Protein AF-A0A935VJK2-F1 (afdb_monomer)

Radius of gyration: 20.65 Å; Cα contacts (8 Å, |Δi|>4): 131; chains: 1; bounding box: 45×18×56 Å

Foldseek 3Di:
DWDWDDDPFWIWIDDPFKIFIDGCVVVVLVVLLVVLVVLLVQQVVLVVVCVVPVDVVSNVVSVVSNVVSVVVNVVSVPDDDDRMDTPQQFPDWDDDPPDDIDTDGDD

Sequence (107 aa):
MIQTFKFNKAEISFENDKIIISDDAKQQLRRTQFTSAIWVFYGTLSILRYMNTGDQFLLWSGLIIGLGHLVIFIMILFRSTQNEIPINEIKSIKVKKGSIIQVSTYD

Mean predicted aligned error: 10.25 Å

Secondary structure (DSSP, 8-state):
--EEEEETTEEEEEETTEEEEEESHHHHHHHHHHHHHHHHHHHHHHHHHHHHH--HHHHHHHHHHHHHHHHHHHHHHT-----EEEGGGEEEEEEETTTEEEEEEP-

pLDDT: mean 79.62, std 14.91, range [41.66, 96.75]

Nearest PDB structures (foldseek):
  3k6c-assembly1_J  TM=5.898E-01  e=2.201E+00  Nitrosomonas europaea
  7o0x-assembly1_C2  TM=6.278E-01  e=3.975E+00  Gemmatimonas phototrophica
  7o40-assembly1_F  TM=6.074E-01  e=6.296E+00  Synechocystis sp. PCC 6803 substr. Kazusa
  8qhv-assembly1_0  TM=5.860E-01  e=6.723E+00  Synechocystis sp. PCC 6803

Structure (mmCIF, N/CA/C/O backbone):
data_AF-A0A935VJK2-F1
#
_entry.id   AF-A0A935VJK2-F1
#
loop_
_atom_site.group_PDB
_atom_site.id
_atom_site.type_symbol
_atom_site.label_atom_id
_atom_site.label_alt_id
_atom_site.label_comp_id
_atom_site.label_asym_id
_atom_site.label_entity_id
_atom_site.label_seq_id
_atom_site.pdbx_PDB_ins_code
_atom_site.Cartn_x
_atom_site.Cartn_y
_atom_site.Cartn_z
_atom_site.occupancy
_atom_site.B_iso_or_equiv
_atom_site.auth_seq_id
_atom_site.auth_comp_id
_atom_site.auth_asym_id
_atom_site.auth_atom_id
_atom_site.pdbx_PDB_model_num
ATOM 1 N N . MET A 1 1 ? -22.461 5.378 32.269 1.00 57.47 1 MET A N 1
ATOM 2 C CA . MET A 1 1 ? -21.190 5.316 33.028 1.00 57.47 1 MET A CA 1
ATOM 3 C C . MET A 1 1 ? -20.094 5.013 32.021 1.00 57.47 1 MET A C 1
ATOM 5 O O . MET A 1 1 ? -20.279 4.078 31.260 1.00 57.47 1 MET A O 1
ATOM 9 N N . ILE A 1 2 ? -19.015 5.798 31.973 1.00 69.56 2 ILE A N 1
ATOM 10 C CA . ILE A 1 2 ? -17.932 5.595 30.996 1.00 69.56 2 ILE A CA 1
ATOM 11 C C . ILE A 1 2 ? -16.953 4.564 31.564 1.00 69.56 2 ILE A C 1
ATOM 13 O O . ILE A 1 2 ? -16.420 4.774 32.653 1.00 69.56 2 ILE A O 1
ATOM 17 N N . GLN A 1 3 ? -16.737 3.451 30.859 1.00 71.75 3 GLN A N 1
ATOM 18 C CA . GLN A 1 3 ? -15.679 2.490 31.191 1.00 71.75 3 GLN A CA 1
ATOM 19 C C . GLN A 1 3 ? -14.611 2.513 30.104 1.00 71.75 3 GLN A C 1
ATOM 21 O O . GLN A 1 3 ? -14.919 2.342 28.927 1.00 71.75 3 GLN A O 1
ATOM 26 N N . THR A 1 4 ? -13.356 2.699 30.500 1.00 72.06 4 THR A N 1
ATOM 27 C CA . THR A 1 4 ? -12.236 2.831 29.566 1.00 72.06 4 THR A CA 1
ATOM 28 C C . THR A 1 4 ? -11.201 1.744 29.820 1.00 72.06 4 THR A C 1
ATOM 30 O O . THR A 1 4 ? -10.732 1.571 30.945 1.00 72.06 4 THR A O 1
ATOM 33 N N . PHE A 1 5 ? -10.811 1.033 28.763 1.00 73.81 5 PHE A N 1
ATOM 34 C CA . PHE A 1 5 ? -9.770 0.011 28.789 1.00 73.81 5 PHE A CA 1
ATOM 35 C C . PHE A 1 5 ? -8.612 0.437 27.891 1.00 73.81 5 PHE A C 1
ATOM 37 O O . PHE A 1 5 ? -8.761 0.546 26.673 1.00 73.81 5 PHE A O 1
ATOM 44 N N . LYS A 1 6 ? -7.442 0.657 28.496 1.00 68.06 6 LYS A N 1
ATOM 45 C CA . LYS A 1 6 ? -6.216 1.018 27.778 1.00 68.06 6 LYS A CA 1
ATOM 46 C C . LYS A 1 6 ? -5.368 -0.215 27.497 1.00 68.06 6 LYS A C 1
ATOM 48 O O . LYS A 1 6 ? -5.001 -0.955 28.409 1.00 68.06 6 LYS A O 1
ATOM 53 N N . PHE A 1 7 ? -5.014 -0.398 26.234 1.00 72.38 7 PHE A N 1
ATOM 54 C CA . PHE A 1 7 ? -4.031 -1.363 25.757 1.00 72.38 7 PHE A CA 1
ATOM 55 C C . PHE A 1 7 ? -2.845 -0.607 25.141 1.00 72.38 7 PHE A C 1
ATOM 57 O O . PHE A 1 7 ? -2.979 0.541 24.731 1.00 72.38 7 PHE A O 1
ATOM 64 N N . ASN A 1 8 ? -1.683 -1.257 25.011 1.00 64.69 8 ASN A N 1
ATOM 65 C CA . ASN A 1 8 ? -0.448 -0.627 24.503 1.00 64.69 8 ASN A CA 1
ATOM 66 C C . ASN A 1 8 ? -0.579 0.089 23.140 1.00 64.69 8 ASN A C 1
ATOM 68 O O . ASN A 1 8 ? 0.268 0.914 22.821 1.00 64.69 8 ASN A O 1
ATOM 72 N N . LYS A 1 9 ? -1.571 -0.265 22.309 1.00 65.31 9 LYS A N 1
ATOM 73 C CA . LYS A 1 9 ? -1.770 0.287 20.953 1.00 65.31 9 LYS A CA 1
ATOM 74 C C . LYS A 1 9 ? -3.226 0.653 20.630 1.00 65.31 9 LYS A C 1
ATOM 76 O O . LYS A 1 9 ? -3.532 0.932 19.475 1.00 65.31 9 LYS A O 1
ATOM 81 N N . ALA A 1 10 ? -4.125 0.564 21.608 1.00 66.50 10 ALA A N 1
ATOM 82 C CA . ALA A 1 10 ? -5.551 0.803 21.405 1.00 66.50 10 ALA A CA 1
ATOM 83 C C . ALA A 1 10 ? -6.232 1.175 22.725 1.00 66.50 10 ALA A C 1
ATOM 85 O O . ALA A 1 10 ? -5.901 0.626 23.777 1.00 66.50 10 ALA A O 1
ATOM 86 N N . GLU A 1 11 ? -7.212 2.062 22.664 1.00 75.50 11 GLU A N 1
ATOM 87 C CA . GLU A 1 11 ? -8.069 2.445 23.780 1.00 75.50 11 GLU A CA 1
ATOM 88 C C . GLU A 1 11 ? -9.522 2.151 23.410 1.00 75.50 11 GLU A C 1
ATOM 90 O O . GLU A 1 11 ? -9.977 2.509 22.324 1.00 75.50 11 GLU A O 1
ATOM 95 N N . ILE A 1 12 ? -10.236 1.455 24.295 1.00 74.81 12 ILE A N 1
ATOM 96 C CA . ILE A 1 12 ? -11.670 1.205 24.144 1.00 74.81 12 ILE A CA 1
ATOM 97 C C . ILE A 1 12 ? -12.398 2.019 25.200 1.00 74.81 12 ILE A C 1
ATOM 99 O O . ILE A 1 12 ? -12.157 1.817 26.392 1.00 74.81 12 ILE A O 1
ATOM 103 N N . SER A 1 13 ? -13.315 2.875 24.769 1.00 76.88 13 SER A N 1
ATOM 104 C CA . SER A 1 13 ? -14.230 3.589 25.654 1.00 76.88 13 SER A CA 1
ATOM 105 C C . SER A 1 13 ? -15.649 3.101 25.404 1.00 76.88 13 SER A C 1
ATOM 107 O O . SER A 1 13 ? -16.169 3.193 24.294 1.00 76.88 13 SER A O 1
ATOM 109 N N . PHE A 1 14 ? -16.263 2.555 26.448 1.00 76.31 14 PHE A N 1
ATOM 110 C CA . PHE A 1 14 ? -17.675 2.209 26.477 1.00 76.31 14 PHE A CA 1
ATOM 111 C C . PHE A 1 14 ? -18.449 3.443 26.937 1.00 76.31 14 PHE A C 1
ATOM 113 O O . PHE A 1 14 ? -18.406 3.806 28.116 1.00 76.31 14 PHE A O 1
ATOM 120 N N . GLU A 1 15 ? -19.121 4.102 25.999 1.00 78.00 15 GLU A N 1
ATOM 121 C CA . GLU A 1 15 ? -20.112 5.139 26.276 1.00 78.00 15 GLU A CA 1
ATOM 122 C C . GLU A 1 15 ? -21.514 4.522 26.266 1.00 78.00 15 GLU A C 1
ATO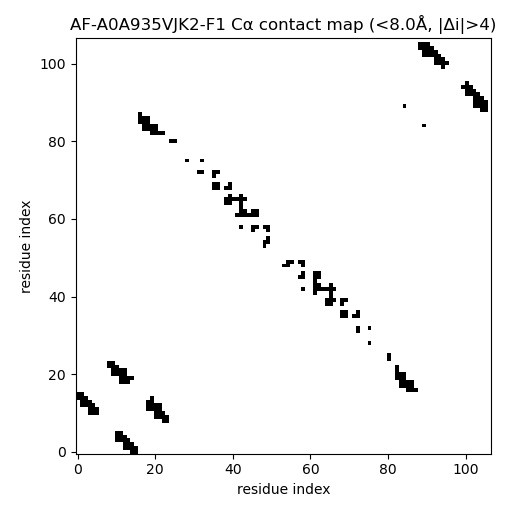M 124 O O . GLU A 1 15 ? -21.706 3.420 25.757 1.00 78.00 15 GLU A O 1
ATOM 129 N N . ASN A 1 16 ? -22.493 5.219 26.852 1.00 71.81 16 ASN A N 1
ATOM 130 C CA . ASN A 1 16 ? -23.827 4.668 27.132 1.00 71.81 16 ASN A CA 1
ATOM 131 C C . ASN A 1 16 ? -24.476 3.960 25.923 1.00 71.81 16 ASN A C 1
ATOM 133 O O . ASN A 1 16 ? -25.105 2.927 26.124 1.00 71.81 16 ASN A O 1
ATOM 137 N N . ASP A 1 17 ? -24.256 4.461 24.702 1.00 76.75 17 ASP A N 1
ATOM 138 C CA . ASP A 1 17 ? -24.901 3.945 23.485 1.00 76.75 17 ASP A CA 1
ATOM 139 C C . ASP A 1 17 ? -23.911 3.423 22.423 1.00 76.75 17 ASP A C 1
ATOM 141 O O . ASP A 1 17 ? -24.319 2.902 21.382 1.00 76.75 17 ASP A O 1
ATOM 145 N N . LYS A 1 18 ? -22.596 3.540 22.656 1.00 75.81 18 LYS A N 1
ATOM 146 C CA . LYS A 1 18 ? -21.576 3.205 21.651 1.00 75.81 18 LYS A CA 1
ATOM 147 C C . LYS A 1 18 ? -20.254 2.748 22.246 1.00 75.81 18 LYS A C 1
ATOM 149 O O . LYS A 1 18 ? -19.842 3.180 23.321 1.00 75.81 18 LYS A O 1
ATOM 154 N N . ILE A 1 19 ? -19.551 1.914 21.488 1.00 75.44 19 ILE A N 1
ATOM 155 C CA . ILE A 1 19 ? -18.157 1.570 21.746 1.00 75.44 19 ILE A CA 1
ATOM 156 C C . ILE A 1 19 ? -17.278 2.400 20.822 1.00 75.44 19 ILE A C 1
ATOM 158 O O . ILE A 1 19 ? -17.378 2.305 19.597 1.00 75.44 19 ILE A O 1
ATOM 162 N N . ILE A 1 20 ? -16.393 3.190 21.421 1.00 73.94 20 ILE A N 1
ATOM 163 C CA . ILE A 1 20 ? -15.353 3.928 20.713 1.00 73.94 20 ILE A CA 1
ATOM 164 C C . ILE A 1 20 ? -14.079 3.096 20.781 1.00 73.94 20 ILE A C 1
ATOM 166 O O . ILE A 1 20 ? -13.540 2.854 21.863 1.00 73.94 20 ILE A O 1
ATOM 170 N N . ILE A 1 21 ? -13.595 2.668 19.618 1.00 75.81 21 ILE A N 1
ATOM 171 C CA . ILE A 1 21 ? -12.298 2.015 19.463 1.00 75.81 21 ILE A CA 1
ATOM 172 C C . ILE A 1 21 ? -11.342 3.068 18.908 1.00 75.81 21 ILE A C 1
ATOM 174 O O . ILE A 1 21 ? -11.398 3.440 17.735 1.00 75.81 21 ILE A O 1
ATOM 178 N N . SER A 1 22 ? -10.471 3.575 19.774 1.00 71.88 22 SER A N 1
ATOM 179 C CA . SER A 1 22 ? -9.397 4.486 19.403 1.00 71.88 22 SER A CA 1
ATOM 180 C C . SER A 1 22 ? -8.123 3.677 19.190 1.00 71.88 22 SER A C 1
ATOM 182 O O . SER A 1 22 ? -7.420 3.336 20.141 1.00 71.88 22 SER A O 1
ATOM 184 N N . ASP A 1 23 ? -7.835 3.346 17.935 1.00 74.75 23 ASP A N 1
ATOM 185 C CA . ASP A 1 23 ? -6.591 2.708 17.521 1.00 74.75 23 ASP A CA 1
ATOM 186 C C . ASP A 1 23 ? -5.841 3.551 16.477 1.00 74.75 23 ASP A C 1
ATOM 188 O O . ASP A 1 23 ? -6.368 4.488 15.869 1.00 74.75 23 ASP A O 1
ATOM 192 N N . ASP A 1 24 ? -4.581 3.192 16.242 1.00 76.50 24 ASP A N 1
ATOM 193 C CA . ASP A 1 24 ? -3.781 3.793 15.176 1.00 76.50 24 ASP A CA 1
ATOM 194 C C . ASP A 1 24 ? -4.047 3.149 13.801 1.00 76.50 24 ASP A C 1
ATOM 196 O O . ASP A 1 24 ? -3.334 3.453 12.839 1.00 76.50 24 ASP A O 1
ATOM 200 N N . ALA A 1 25 ? -5.040 2.257 13.653 1.00 77.12 25 ALA A N 1
ATOM 201 C CA . ALA A 1 25 ? -5.219 1.479 12.427 1.00 77.12 25 ALA A CA 1
ATOM 202 C C . ALA A 1 25 ? -5.525 2.378 11.230 1.00 77.12 25 ALA A C 1
ATOM 204 O O . ALA A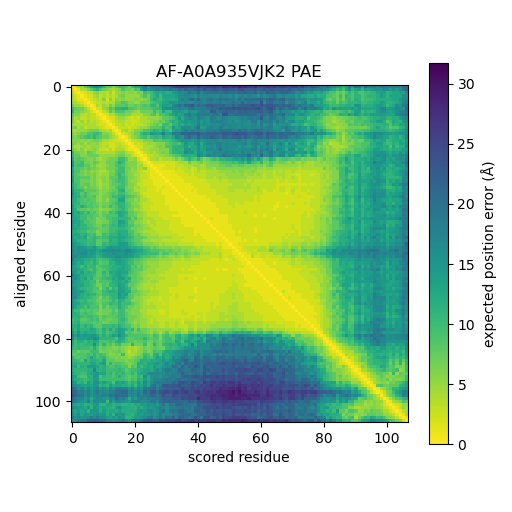 1 25 ? -4.972 2.155 10.155 1.00 77.12 25 ALA A O 1
ATOM 205 N N . LYS A 1 26 ? -6.298 3.458 11.411 1.00 78.75 26 LYS A N 1
ATOM 206 C CA . LYS A 1 26 ? -6.496 4.479 10.365 1.00 78.75 26 LYS A CA 1
ATOM 207 C C . LYS A 1 26 ? -5.196 5.168 9.957 1.00 78.75 26 LYS A C 1
ATOM 209 O O . LYS A 1 26 ? -4.975 5.422 8.774 1.00 78.75 26 LYS A O 1
ATOM 214 N N . GLN A 1 27 ? -4.327 5.498 10.914 1.00 82.12 27 GLN A N 1
ATOM 215 C CA . GLN A 1 27 ? -3.056 6.153 10.604 1.00 82.12 27 GLN A CA 1
ATOM 216 C C . GLN A 1 27 ? -2.095 5.190 9.895 1.00 82.12 27 GLN A C 1
ATOM 218 O O . GLN A 1 27 ? -1.439 5.587 8.933 1.00 82.12 27 GLN A O 1
ATOM 223 N N . GLN A 1 28 ? -2.053 3.927 10.322 1.00 85.06 28 GLN A N 1
ATOM 224 C CA . GLN A 1 28 ? -1.293 2.869 9.658 1.00 85.06 28 GLN A CA 1
ATOM 225 C C . GLN A 1 28 ? -1.801 2.633 8.234 1.00 85.06 28 GLN A C 1
ATOM 227 O O . GLN A 1 28 ? -0.994 2.624 7.310 1.00 85.06 28 GLN A O 1
ATOM 232 N N . LEU A 1 29 ? -3.123 2.552 8.040 1.00 86.38 29 LEU A N 1
ATOM 233 C CA . LEU A 1 29 ? -3.754 2.421 6.726 1.00 86.38 29 LEU A CA 1
ATOM 234 C C . LEU A 1 29 ? -3.299 3.543 5.784 1.00 86.38 29 LEU A C 1
ATOM 236 O O . LEU A 1 29 ? -2.798 3.268 4.697 1.00 86.38 29 LEU A O 1
ATOM 240 N N . ARG A 1 30 ? -3.383 4.804 6.237 1.00 86.88 30 ARG A N 1
ATOM 241 C CA . ARG A 1 30 ? -2.937 5.973 5.461 1.00 86.88 30 ARG A CA 1
ATOM 242 C C . ARG A 1 30 ? -1.445 5.929 5.138 1.00 86.88 30 ARG A C 1
ATOM 244 O O . ARG A 1 30 ? -1.059 6.229 4.012 1.00 86.88 30 ARG A O 1
ATOM 251 N N . ARG A 1 31 ? -0.596 5.546 6.102 1.00 89.81 31 ARG A N 1
ATOM 252 C CA . ARG A 1 31 ? 0.852 5.405 5.872 1.00 89.81 31 ARG A CA 1
ATOM 253 C C . ARG A 1 31 ? 1.136 4.348 4.811 1.00 89.81 31 ARG A C 1
ATOM 255 O O . ARG A 1 31 ? 1.900 4.622 3.895 1.00 89.81 31 ARG A O 1
ATOM 262 N N . THR A 1 32 ? 0.502 3.179 4.898 1.00 90.31 32 THR A N 1
ATOM 263 C CA . THR A 1 32 ? 0.70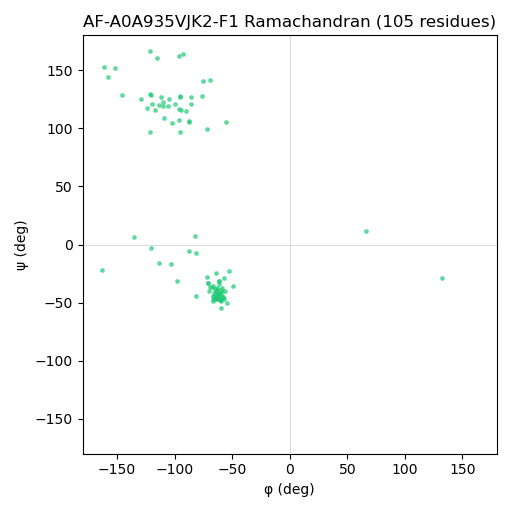6 2.097 3.927 1.00 90.31 32 THR A CA 1
ATOM 264 C C . THR A 1 32 ? 0.162 2.449 2.542 1.00 90.31 32 THR A C 1
ATOM 266 O O . THR A 1 32 ? 0.794 2.103 1.545 1.00 90.31 32 THR A O 1
ATOM 269 N N . GLN A 1 33 ? -0.962 3.169 2.451 1.00 90.44 33 GLN A N 1
ATOM 270 C CA . GLN A 1 33 ? -1.463 3.705 1.178 1.00 90.44 33 GLN A CA 1
ATOM 271 C C . GLN A 1 33 ? -0.446 4.652 0.544 1.00 90.44 33 GLN A C 1
ATOM 273 O O . GLN A 1 33 ? -0.106 4.494 -0.626 1.00 90.44 33 GLN A O 1
ATOM 278 N N . PHE A 1 34 ? 0.075 5.601 1.324 1.00 93.62 34 PHE A N 1
ATOM 279 C CA . PHE A 1 34 ? 1.030 6.590 0.838 1.00 93.62 34 PHE A CA 1
ATOM 280 C C . PHE A 1 34 ? 2.344 5.951 0.376 1.00 93.62 34 PHE A C 1
ATOM 282 O O . PHE A 1 34 ? 2.814 6.229 -0.725 1.00 93.62 34 PHE A O 1
ATOM 289 N N . THR A 1 35 ? 2.920 5.048 1.175 1.00 94.31 35 THR A N 1
ATOM 290 C CA . THR A 1 35 ? 4.154 4.353 0.786 1.00 94.31 35 THR A CA 1
ATOM 291 C C . THR A 1 35 ? 3.938 3.474 -0.439 1.00 94.31 35 THR A C 1
ATOM 293 O O . THR A 1 35 ? 4.776 3.469 -1.335 1.00 94.31 35 THR A O 1
ATOM 296 N N . SER A 1 36 ? 2.803 2.777 -0.530 1.00 92.75 36 SER A N 1
ATOM 297 C CA . SER A 1 36 ? 2.492 1.956 -1.704 1.00 92.75 36 SER A CA 1
ATOM 298 C C . SER A 1 36 ? 2.312 2.802 -2.962 1.00 92.75 36 SER A C 1
ATOM 300 O O . SER A 1 36 ? 2.816 2.422 -4.014 1.00 92.75 36 SER A O 1
ATOM 302 N N . ALA A 1 37 ? 1.696 3.982 -2.859 1.00 94.06 37 ALA A N 1
ATOM 303 C CA . ALA A 1 37 ? 1.594 4.915 -3.978 1.00 94.06 37 ALA A CA 1
ATOM 304 C C . ALA A 1 37 ? 2.976 5.369 -4.485 1.00 94.06 37 ALA A C 1
ATOM 306 O O . ALA A 1 37 ? 3.202 5.396 -5.694 1.00 94.06 37 ALA A O 1
ATOM 307 N N . ILE A 1 38 ? 3.924 5.653 -3.581 1.00 96.44 38 ILE A N 1
ATOM 308 C CA . ILE A 1 38 ? 5.310 5.994 -3.952 1.00 96.44 38 ILE A CA 1
ATOM 309 C C . ILE A 1 38 ? 5.966 4.851 -4.735 1.00 96.44 38 ILE A C 1
ATOM 311 O O . ILE A 1 38 ? 6.610 5.091 -5.755 1.00 96.44 38 ILE A O 1
ATOM 315 N N . TRP A 1 39 ? 5.78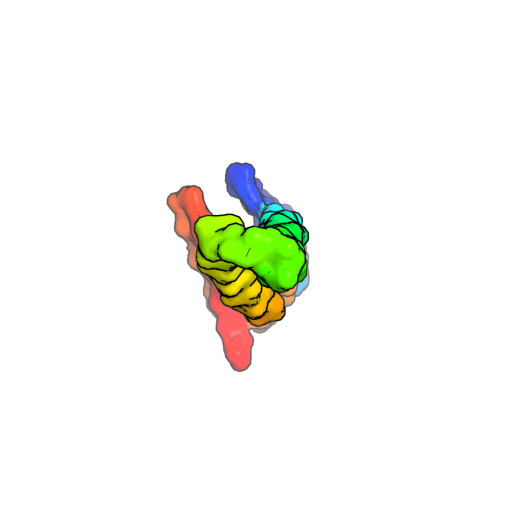8 3.607 -4.295 1.00 96.75 39 TRP A N 1
ATOM 316 C CA . TRP A 1 39 ? 6.376 2.450 -4.971 1.00 96.75 39 TRP A CA 1
ATOM 317 C C . TRP A 1 39 ? 5.751 2.162 -6.338 1.00 96.75 39 TRP A C 1
ATOM 319 O O . TRP A 1 39 ? 6.470 1.828 -7.278 1.00 96.75 39 TRP A O 1
ATOM 329 N N . VAL A 1 40 ? 4.440 2.354 -6.488 1.00 95.62 40 VAL A N 1
ATOM 330 C CA . VAL A 1 40 ? 3.768 2.285 -7.797 1.00 95.62 40 VAL A CA 1
ATOM 331 C C . VAL A 1 40 ? 4.301 3.372 -8.735 1.00 95.62 40 VAL A C 1
ATOM 333 O O . VAL A 1 40 ? 4.582 3.109 -9.908 1.00 95.62 40 VAL A O 1
ATOM 336 N N . PHE A 1 41 ? 4.508 4.585 -8.218 1.00 96.62 41 PHE A N 1
ATOM 337 C CA . PHE A 1 41 ? 5.105 5.674 -8.985 1.00 96.62 41 PHE A CA 1
ATOM 338 C C . PHE A 1 41 ? 6.546 5.355 -9.407 1.00 96.62 41 PHE A C 1
ATOM 340 O O . PHE A 1 41 ? 6.896 5.535 -10.572 1.00 96.62 41 PHE A O 1
ATOM 347 N N . TYR A 1 42 ? 7.359 4.792 -8.508 1.00 95.62 42 TYR A N 1
ATOM 348 C CA . TYR A 1 42 ? 8.699 4.299 -8.834 1.00 95.62 42 TYR A CA 1
ATOM 349 C C . TYR A 1 42 ? 8.674 3.237 -9.944 1.00 95.62 42 TYR A C 1
ATOM 351 O O . TYR A 1 42 ? 9.437 3.339 -10.906 1.00 95.62 42 TYR A O 1
ATOM 359 N N . GLY A 1 43 ? 7.761 2.263 -9.867 1.00 95.75 43 GLY A N 1
ATOM 360 C CA . GLY A 1 43 ? 7.574 1.272 -10.928 1.00 95.75 43 GLY A CA 1
ATOM 361 C C . GLY A 1 43 ? 7.227 1.921 -12.271 1.00 95.75 43 GLY A C 1
ATOM 362 O O . GLY A 1 43 ? 7.809 1.577 -13.296 1.00 95.75 43 GLY A O 1
ATOM 363 N N . THR A 1 44 ? 6.376 2.947 -12.268 1.00 95.44 44 THR A N 1
ATOM 364 C CA . THR A 1 44 ? 6.039 3.718 -13.478 1.00 95.44 44 THR A CA 1
ATOM 365 C C . THR A 1 44 ? 7.261 4.445 -14.051 1.00 95.44 44 THR A C 1
ATOM 367 O O . THR A 1 44 ? 7.533 4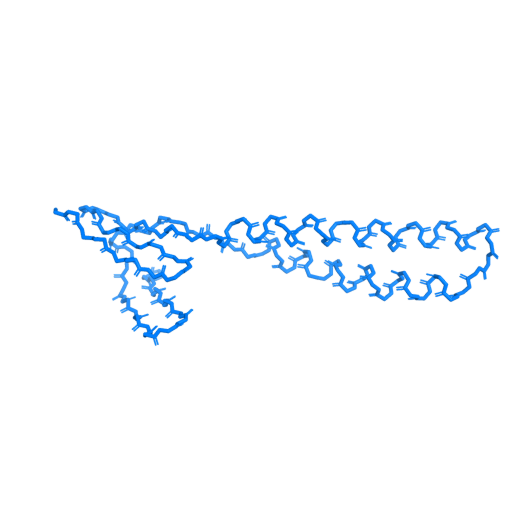.358 -15.249 1.00 95.44 44 THR A O 1
ATOM 370 N N . LEU A 1 45 ? 8.052 5.111 -13.202 1.00 96.06 45 LEU A N 1
ATOM 371 C CA . LEU A 1 45 ? 9.295 5.770 -13.615 1.00 96.06 45 LEU A CA 1
ATOM 372 C C . LEU A 1 45 ? 10.319 4.781 -14.185 1.00 96.06 45 LEU A C 1
ATOM 374 O O . LEU A 1 45 ? 11.049 5.132 -15.110 1.00 96.06 45 LEU A O 1
ATOM 378 N N . SER A 1 46 ? 10.369 3.552 -13.666 1.00 95.56 46 SER A N 1
ATOM 379 C CA . SER A 1 46 ? 11.273 2.519 -14.180 1.00 95.56 46 SER A CA 1
ATOM 380 C C . SER A 1 46 ? 10.958 2.142 -15.633 1.00 95.56 46 SER A C 1
ATOM 382 O O . SER A 1 46 ? 11.877 2.015 -16.441 1.00 95.56 46 SER A O 1
ATOM 384 N N . ILE A 1 47 ? 9.670 2.079 -15.995 1.00 95.12 47 ILE A N 1
ATOM 385 C CA . ILE A 1 47 ? 9.211 1.821 -17.368 1.00 95.12 47 ILE A CA 1
ATOM 386 C C . ILE A 1 47 ? 9.598 2.991 -18.276 1.00 95.12 47 ILE A C 1
ATOM 388 O O . ILE A 1 47 ? 10.201 2.785 -19.328 1.00 95.12 47 ILE A O 1
ATOM 392 N N . LEU A 1 48 ? 9.312 4.225 -17.847 1.00 95.81 48 LEU A N 1
ATOM 393 C CA . LEU A 1 48 ? 9.657 5.428 -18.613 1.00 95.81 48 LEU A CA 1
ATOM 394 C C . LEU A 1 48 ? 11.166 5.546 -18.844 1.00 95.81 48 LEU A C 1
ATOM 396 O O . LEU A 1 48 ? 11.611 5.927 -19.924 1.00 95.81 48 LEU A O 1
ATOM 400 N N . ARG A 1 49 ? 11.972 5.197 -17.839 1.00 95.06 49 ARG A N 1
ATOM 401 C CA . ARG A 1 49 ? 13.428 5.181 -17.969 1.00 95.06 49 ARG A CA 1
ATOM 402 C C . ARG A 1 49 ? 13.890 4.098 -18.937 1.00 95.06 49 ARG A C 1
ATOM 404 O O . ARG A 1 49 ? 14.731 4.390 -19.782 1.00 95.06 49 ARG A O 1
ATOM 411 N N . TYR A 1 50 ? 13.331 2.892 -18.857 1.00 96.69 50 TYR A N 1
ATOM 412 C CA . TYR A 1 50 ? 13.659 1.802 -19.776 1.00 96.69 50 TYR A CA 1
ATOM 413 C C . TYR A 1 50 ? 13.444 2.192 -21.242 1.00 96.69 50 TYR A C 1
ATOM 415 O O . TYR A 1 50 ? 14.301 1.897 -22.070 1.00 96.69 50 TYR A O 1
ATOM 423 N N . MET A 1 51 ? 12.369 2.927 -21.549 1.00 95.38 51 MET A N 1
ATOM 424 C CA . MET A 1 51 ? 12.112 3.420 -22.909 1.00 95.38 51 MET A CA 1
ATOM 425 C C . MET A 1 51 ? 13.253 4.283 -23.468 1.00 95.38 51 MET A C 1
ATOM 427 O O . MET A 1 51 ? 13.458 4.305 -24.676 1.00 95.38 51 MET A O 1
ATOM 431 N N . ASN A 1 52 ? 14.006 4.968 -22.601 1.00 95.12 52 ASN A N 1
ATOM 432 C CA . ASN A 1 52 ? 15.111 5.841 -22.997 1.00 95.12 52 ASN A CA 1
ATOM 433 C C . ASN A 1 52 ? 16.487 5.166 -22.897 1.00 95.12 52 ASN A C 1
ATOM 435 O O . ASN A 1 52 ? 17.389 5.519 -23.651 1.00 95.12 52 ASN A O 1
ATOM 439 N N . THR A 1 53 ? 16.683 4.241 -21.951 1.00 95.12 53 THR A N 1
ATOM 440 C CA . THR A 1 53 ? 18.015 3.691 -21.634 1.00 95.12 53 THR A CA 1
ATOM 441 C C . THR A 1 53 ? 18.187 2.213 -21.972 1.00 95.12 53 THR A C 1
ATOM 443 O O . THR A 1 53 ? 19.313 1.728 -21.961 1.00 95.12 53 THR A O 1
ATOM 446 N N . GLY A 1 54 ? 17.101 1.470 -22.208 1.00 94.19 54 GLY A N 1
ATOM 447 C CA . GLY A 1 54 ? 17.133 0.015 -22.402 1.00 94.19 54 GLY A CA 1
ATOM 448 C C . GLY A 1 54 ? 17.559 -0.788 -21.163 1.00 94.19 54 GLY A C 1
ATOM 449 O O . GLY A 1 54 ? 17.825 -1.985 -21.269 1.00 94.19 54 GLY A O 1
ATOM 450 N N . ASP A 1 55 ? 17.630 -0.152 -19.988 1.00 95.00 55 ASP A N 1
ATOM 451 C CA . ASP A 1 55 ? 18.117 -0.757 -18.741 1.00 95.00 55 ASP A CA 1
ATOM 452 C C . ASP A 1 55 ? 17.107 -1.776 -18.193 1.00 95.00 55 ASP A C 1
ATOM 454 O O . ASP A 1 55 ? 16.104 -1.425 -17.566 1.00 95.00 55 ASP A O 1
ATOM 458 N N . GLN A 1 56 ? 17.372 -3.056 -18.456 1.00 95.44 56 GLN A N 1
ATOM 459 C CA . GLN A 1 56 ? 16.478 -4.144 -18.070 1.00 95.44 56 GLN A CA 1
ATOM 460 C C . GLN A 1 56 ? 16.459 -4.392 -16.560 1.00 95.44 56 GLN A C 1
ATOM 462 O O . GLN A 1 56 ? 15.421 -4.770 -16.022 1.00 95.44 56 GLN A O 1
ATOM 467 N N . PHE A 1 57 ? 17.576 -4.190 -15.857 1.00 95.19 57 PHE A N 1
ATOM 468 C CA . PHE A 1 57 ? 17.637 -4.473 -14.423 1.00 95.19 57 PHE A CA 1
ATOM 469 C C . PHE A 1 57 ? 16.714 -3.532 -13.646 1.00 95.19 57 PHE A C 1
ATOM 471 O O . PHE A 1 57 ? 15.926 -3.976 -12.802 1.00 95.19 57 PHE A O 1
ATOM 478 N N . LEU A 1 58 ? 16.763 -2.235 -13.967 1.00 92.75 58 LEU A N 1
ATOM 479 C CA . LEU A 1 58 ? 15.888 -1.256 -13.330 1.00 92.75 58 LEU A CA 1
ATOM 480 C C . LEU A 1 58 ? 14.416 -1.465 -13.704 1.00 92.75 58 LEU A C 1
ATOM 482 O O . LEU A 1 58 ? 13.549 -1.287 -12.852 1.00 92.75 58 LEU A O 1
ATOM 486 N N . LEU A 1 59 ? 14.136 -1.877 -14.946 1.00 96.31 59 LEU A N 1
ATOM 487 C CA . LEU A 1 59 ? 12.784 -2.225 -15.385 1.00 96.31 59 LEU A CA 1
ATOM 488 C C . LEU A 1 59 ? 12.205 -3.369 -14.548 1.00 96.31 59 LEU A C 1
ATOM 490 O O . LEU A 1 59 ? 11.124 -3.237 -13.982 1.00 96.31 59 LEU A O 1
ATOM 494 N N . TRP A 1 60 ? 12.914 -4.498 -14.468 1.00 96.44 60 TRP A N 1
ATOM 495 C CA . TRP A 1 60 ? 12.405 -5.689 -13.788 1.00 96.44 60 TRP A CA 1
ATOM 496 C C . TRP A 1 60 ? 12.240 -5.464 -12.288 1.00 96.44 60 TRP A C 1
ATOM 498 O O . TRP A 1 60 ? 11.198 -5.805 -11.727 1.00 96.44 60 TRP A O 1
ATOM 508 N N . SER A 1 61 ? 13.228 -4.843 -11.639 1.00 95.81 61 SER A N 1
ATOM 509 C CA . SER A 1 61 ? 13.132 -4.509 -10.214 1.00 95.81 61 SER A CA 1
ATOM 510 C C . SER A 1 61 ? 11.999 -3.514 -9.938 1.00 95.81 61 SER A C 1
ATOM 512 O O . SER A 1 61 ? 11.204 -3.733 -9.022 1.00 95.81 61 SER A O 1
ATOM 514 N N . GLY A 1 62 ? 11.851 -2.476 -10.766 1.00 95.69 62 GLY A N 1
ATOM 515 C CA . GLY A 1 62 ? 10.760 -1.510 -10.661 1.00 95.69 62 GLY A CA 1
ATOM 516 C C . GLY A 1 62 ? 9.377 -2.116 -10.898 1.00 95.69 62 GLY A C 1
ATOM 517 O O . GLY A 1 62 ? 8.451 -1.809 -10.148 1.00 95.69 62 GLY A O 1
ATOM 518 N N . LEU A 1 63 ? 9.230 -3.021 -11.870 1.00 95.75 63 LEU A N 1
ATOM 519 C CA . LEU A 1 63 ? 7.975 -3.730 -12.136 1.00 95.75 63 LEU A CA 1
ATOM 520 C C . LEU A 1 63 ? 7.570 -4.641 -10.978 1.00 95.75 63 LEU A C 1
ATOM 522 O O . LEU A 1 63 ? 6.418 -4.593 -10.555 1.00 95.75 63 LEU A O 1
ATOM 526 N N . ILE A 1 64 ? 8.497 -5.442 -10.444 1.00 96.62 64 ILE A N 1
ATOM 527 C CA . ILE A 1 64 ? 8.211 -6.348 -9.320 1.00 96.62 64 ILE A CA 1
ATOM 528 C C . ILE A 1 64 ? 7.751 -5.546 -8.099 1.00 96.62 64 ILE A C 1
ATOM 530 O O . ILE A 1 64 ? 6.720 -5.857 -7.499 1.00 96.62 64 ILE A O 1
ATOM 534 N N . ILE A 1 65 ? 8.485 -4.484 -7.756 1.00 95.06 65 ILE A N 1
ATOM 535 C CA . ILE A 1 65 ? 8.166 -3.633 -6.606 1.00 95.06 65 ILE A CA 1
ATOM 536 C C . ILE A 1 65 ? 6.844 -2.885 -6.834 1.00 95.06 65 ILE A C 1
ATOM 538 O O . ILE A 1 65 ? 5.973 -2.881 -5.962 1.00 95.06 65 ILE A O 1
ATOM 542 N N . GLY A 1 66 ? 6.670 -2.283 -8.012 1.00 95.06 66 GLY A N 1
ATOM 543 C CA . GLY A 1 66 ? 5.4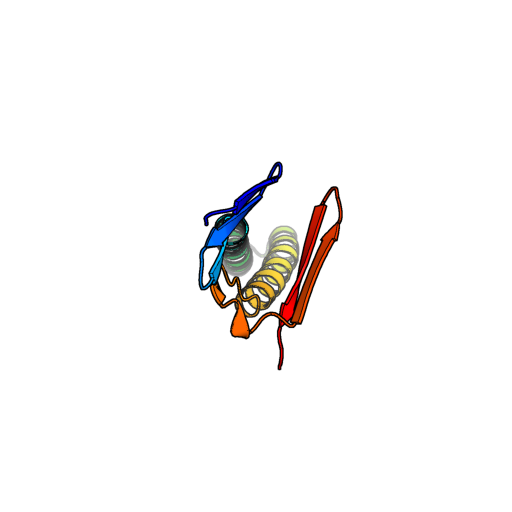83 -1.508 -8.363 1.00 95.06 66 GLY A CA 1
ATOM 544 C C . GLY A 1 66 ? 4.212 -2.353 -8.388 1.00 95.06 66 GLY A C 1
ATOM 545 O O . GLY A 1 66 ? 3.216 -1.965 -7.783 1.00 95.06 66 GLY A O 1
ATOM 546 N N . LEU A 1 67 ? 4.246 -3.533 -9.017 1.00 95.38 67 LEU A N 1
ATOM 547 C CA . LEU A 1 67 ? 3.103 -4.452 -9.054 1.00 95.38 67 LEU A CA 1
ATOM 548 C C . LEU A 1 67 ? 2.771 -4.999 -7.664 1.00 95.38 67 LEU A C 1
ATOM 550 O O . LEU A 1 67 ? 1.598 -5.037 -7.294 1.00 95.38 67 LEU A O 1
ATOM 554 N N . GLY A 1 68 ? 3.781 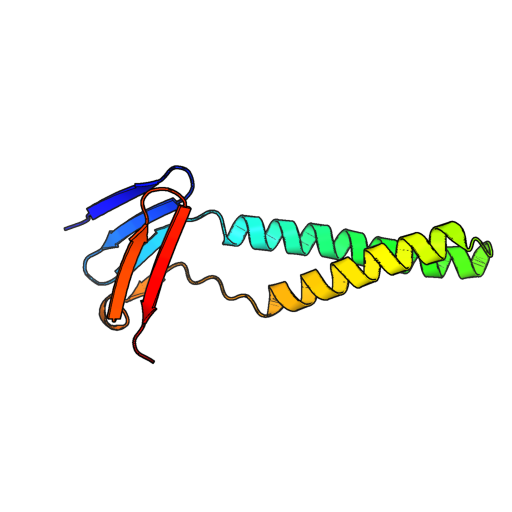-5.364 -6.869 1.00 95.88 68 GLY A N 1
ATOM 555 C CA . GLY A 1 68 ? 3.568 -5.805 -5.490 1.00 95.88 68 GLY A CA 1
ATOM 556 C C . GLY A 1 68 ? 2.843 -4.745 -4.656 1.00 95.88 68 GLY A C 1
ATOM 557 O O . GLY A 1 68 ? 1.837 -5.032 -4.005 1.00 95.88 68 GLY A O 1
ATOM 558 N N . HIS A 1 69 ? 3.292 -3.491 -4.736 1.00 95.56 69 HIS A N 1
ATOM 559 C CA . HIS A 1 69 ? 2.643 -2.386 -4.033 1.00 95.56 69 HIS A CA 1
ATOM 560 C C . HIS A 1 69 ? 1.291 -1.983 -4.623 1.00 95.56 69 HIS A C 1
ATOM 562 O O . HIS A 1 69 ? 0.428 -1.539 -3.868 1.00 95.56 69 HIS A O 1
ATOM 568 N N . LEU A 1 70 ? 1.059 -2.187 -5.921 1.00 93.56 70 LEU A N 1
ATOM 569 C CA . LEU A 1 70 ? -0.251 -1.978 -6.535 1.00 93.56 70 LEU A CA 1
ATOM 570 C C . LEU A 1 70 ? -1.292 -2.941 -5.954 1.00 93.56 70 LEU A C 1
ATOM 572 O O . LEU A 1 70 ? -2.381 -2.514 -5.577 1.00 93.56 70 LEU A O 1
ATOM 576 N N . VAL A 1 71 ? -0.942 -4.223 -5.812 1.00 94.62 71 VAL A N 1
ATOM 577 C CA . VAL A 1 71 ? -1.821 -5.223 -5.185 1.00 94.62 71 VAL A CA 1
ATOM 578 C C . VAL A 1 71 ? -2.114 -4.849 -3.732 1.00 94.62 71 VAL A C 1
ATOM 580 O O . VAL A 1 71 ? -3.276 -4.836 -3.328 1.00 94.62 71 VAL A O 1
ATOM 583 N N . ILE A 1 72 ? -1.088 -4.474 -2.959 1.00 91.69 72 ILE A N 1
ATOM 584 C CA . ILE A 1 72 ? -1.256 -4.018 -1.568 1.00 91.69 72 ILE A CA 1
ATOM 585 C C . ILE A 1 72 ? -2.189 -2.804 -1.506 1.00 91.69 72 ILE A C 1
ATOM 587 O O . ILE A 1 72 ? -3.092 -2.759 -0.671 1.00 91.69 72 ILE A O 1
ATOM 591 N N . PHE A 1 73 ? -2.000 -1.832 -2.397 1.00 90.12 73 PHE A N 1
ATOM 592 C CA . PHE A 1 73 ? -2.827 -0.635 -2.462 1.00 90.12 73 PHE A CA 1
ATOM 593 C C . PHE A 1 73 ? -4.298 -0.983 -2.724 1.00 90.12 73 PHE A C 1
ATOM 595 O O . PHE A 1 73 ? -5.170 -0.526 -1.986 1.00 90.12 73 PHE A O 1
ATOM 602 N N . ILE A 1 74 ? -4.570 -1.857 -3.699 1.00 89.94 74 ILE A N 1
ATOM 603 C CA . ILE A 1 74 ? -5.923 -2.337 -4.016 1.00 89.94 74 ILE A CA 1
ATOM 604 C C . ILE A 1 74 ? -6.544 -3.058 -2.813 1.00 89.94 74 ILE A C 1
ATOM 606 O O . ILE A 1 74 ? -7.670 -2.750 -2.431 1.00 89.94 74 ILE A O 1
ATOM 610 N N . MET A 1 75 ? -5.812 -3.968 -2.164 1.00 89.44 75 MET A N 1
ATOM 611 C CA . MET A 1 75 ? -6.305 -4.672 -0.973 1.00 89.44 75 MET A CA 1
ATOM 612 C C . MET A 1 75 ? -6.677 -3.710 0.160 1.00 89.44 75 MET A C 1
ATOM 614 O O . MET A 1 75 ? -7.653 -3.932 0.874 1.00 89.44 75 MET A O 1
ATOM 618 N N . ILE A 1 76 ? -5.910 -2.633 0.328 1.00 86.69 76 ILE A N 1
ATOM 619 C CA . ILE A 1 76 ? -6.172 -1.629 1.356 1.00 86.69 76 ILE A CA 1
ATOM 620 C C . ILE A 1 76 ? -7.421 -0.798 1.039 1.00 86.69 76 ILE A C 1
ATOM 622 O O . ILE A 1 76 ? -8.132 -0.431 1.970 1.00 86.69 76 ILE A O 1
ATOM 626 N N . LEU A 1 77 ? -7.732 -0.534 -0.234 1.00 83.19 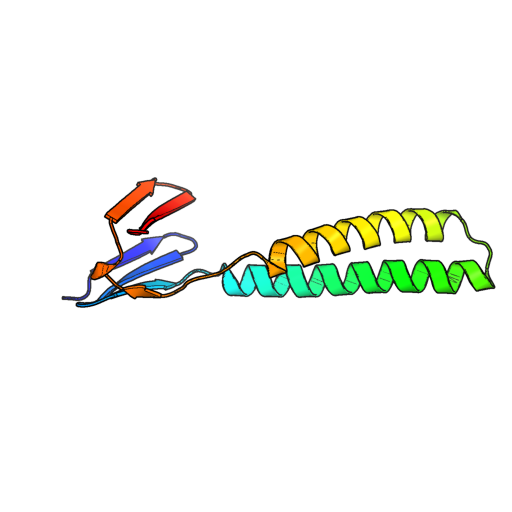77 LEU A N 1
ATOM 627 C CA . LEU A 1 77 ? -8.973 0.160 -0.606 1.00 83.19 77 LEU A CA 1
ATOM 628 C C . LEU A 1 77 ? -10.226 -0.615 -0.173 1.00 83.19 77 LEU A C 1
ATOM 630 O O . LEU A 1 77 ? -11.223 -0.001 0.195 1.00 83.19 77 LEU A O 1
ATOM 634 N N . PHE A 1 78 ? -10.160 -1.948 -0.149 1.00 81.38 78 PHE A N 1
ATOM 635 C CA . PHE A 1 78 ? -11.251 -2.797 0.341 1.00 81.38 78 PHE A CA 1
ATOM 636 C C . PHE A 1 78 ? -11.286 -2.944 1.870 1.00 81.38 78 PHE A C 1
ATOM 638 O O . PHE A 1 78 ? -12.233 -3.512 2.417 1.00 81.38 78 PHE A O 1
ATOM 645 N N . ARG A 1 79 ? -10.276 -2.447 2.594 1.00 77.50 79 ARG A N 1
ATOM 646 C CA . ARG A 1 79 ? -10.202 -2.572 4.051 1.00 77.50 79 ARG A CA 1
ATOM 647 C C . ARG A 1 79 ? -10.941 -1.416 4.728 1.00 77.50 79 ARG A C 1
ATOM 649 O O . ARG A 1 79 ? -10.435 -0.300 4.805 1.00 77.50 79 ARG A O 1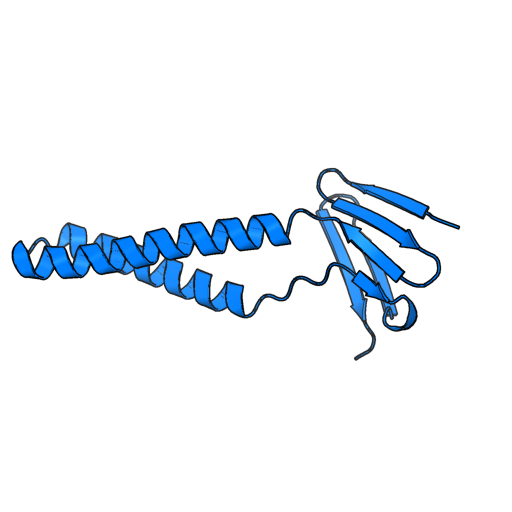
ATOM 656 N N . SER A 1 80 ? -12.114 -1.706 5.288 1.00 66.38 80 SER A N 1
ATOM 657 C CA . SER A 1 80 ? -12.846 -0.760 6.140 1.00 66.38 80 SER A CA 1
ATOM 658 C C . SER A 1 80 ? -12.210 -0.652 7.534 1.00 66.38 80 SER A C 1
ATOM 660 O O . SER A 1 80 ? -11.768 -1.649 8.107 1.00 66.38 80 SER A O 1
ATOM 662 N N . THR A 1 81 ? -12.159 0.564 8.084 1.00 67.06 81 THR A N 1
ATOM 663 C CA . THR A 1 81 ? -11.752 0.838 9.475 1.00 67.06 81 THR A CA 1
ATOM 664 C C . THR A 1 81 ? -12.897 1.559 10.183 1.00 67.06 81 THR A C 1
ATOM 666 O O . THR A 1 81 ? -13.075 2.771 10.038 1.00 67.06 81 THR A O 1
ATOM 669 N N . GLN A 1 82 ? -13.716 0.797 10.909 1.00 66.19 82 GLN A N 1
ATOM 670 C CA . GLN A 1 82 ? -14.775 1.345 11.756 1.00 66.19 82 GLN A CA 1
ATOM 671 C C . GLN A 1 82 ? -14.188 1.707 13.126 1.00 66.19 82 GLN A C 1
ATOM 673 O O . GLN A 1 82 ? -13.543 0.877 13.759 1.00 66.19 82 GLN A O 1
ATOM 678 N N . ASN A 1 83 ? -14.399 2.950 13.565 1.00 64.06 83 ASN A N 1
ATOM 679 C CA . ASN A 1 83 ? -13.922 3.439 14.870 1.00 64.06 83 ASN A CA 1
ATOM 680 C C . ASN A 1 83 ? -15.033 3.513 15.919 1.00 64.06 83 ASN A C 1
ATOM 682 O O . ASN A 1 83 ? -14.754 3.638 17.109 1.00 64.06 83 ASN A O 1
ATOM 686 N N . GLU A 1 84 ? -16.283 3.483 15.473 1.00 65.56 84 GLU A N 1
ATOM 687 C CA . GLU A 1 84 ? -17.460 3.577 16.321 1.00 65.56 84 GLU A CA 1
ATOM 688 C C . GLU A 1 84 ? -18.367 2.419 15.942 1.00 65.56 84 GLU A C 1
ATOM 690 O O . GLU A 1 84 ? -18.672 2.238 14.763 1.00 65.56 84 GLU A O 1
ATOM 695 N N . ILE A 1 85 ? -18.738 1.620 16.938 1.00 71.88 85 ILE A N 1
ATOM 696 C CA . ILE A 1 85 ? -19.681 0.518 16.777 1.00 71.88 85 ILE A CA 1
ATOM 697 C C . ILE A 1 85 ? -20.804 0.767 17.786 1.00 71.88 85 ILE A C 1
ATOM 699 O O . ILE A 1 85 ? -20.525 0.829 18.993 1.00 71.88 85 ILE A O 1
ATOM 703 N N . PRO A 1 86 ? -22.050 0.976 17.337 1.00 72.94 86 PRO A N 1
ATOM 704 C CA . PRO A 1 86 ? -23.159 1.185 18.251 1.00 72.94 86 PRO A CA 1
ATOM 705 C C . PRO A 1 86 ? -23.459 -0.126 18.994 1.00 72.94 86 PRO A C 1
ATOM 707 O O . PRO A 1 86 ? -23.337 -1.219 18.445 1.00 72.94 86 PRO A O 1
ATOM 710 N N . ILE A 1 87 ? -23.788 -0.036 20.287 1.00 67.69 87 ILE A N 1
ATOM 711 C CA . ILE A 1 87 ? -23.887 -1.218 21.170 1.00 67.69 87 ILE A CA 1
ATOM 712 C C . ILE A 1 87 ? -24.968 -2.207 20.710 1.00 67.69 87 ILE A C 1
ATOM 714 O O . ILE A 1 87 ? -24.821 -3.414 20.896 1.00 67.69 87 ILE A O 1
ATOM 718 N N . ASN A 1 88 ? -26.033 -1.703 20.089 1.00 68.75 88 ASN A N 1
ATOM 719 C CA . ASN A 1 88 ? -27.133 -2.501 19.545 1.00 68.75 88 ASN A CA 1
ATOM 720 C C . ASN A 1 88 ? -26.704 -3.440 18.403 1.00 68.75 88 ASN A C 1
ATOM 722 O O . ASN A 1 88 ? -27.356 -4.457 18.184 1.00 68.75 88 ASN A O 1
ATOM 726 N N . GLU A 1 89 ? -25.615 -3.129 17.703 1.00 63.91 89 GLU A N 1
ATOM 727 C CA . GLU A 1 89 ? -25.097 -3.937 16.599 1.00 63.91 89 GLU A CA 1
ATOM 728 C C . GLU A 1 89 ? -24.136 -5.028 17.085 1.00 63.91 89 GLU A C 1
ATOM 730 O O . GLU A 1 89 ? -23.733 -5.878 16.299 1.00 63.91 89 GLU A O 1
ATOM 735 N N . ILE A 1 90 ? -23.780 -5.067 18.374 1.00 66.25 90 ILE A N 1
ATOM 736 C CA . ILE A 1 90 ? -22.724 -5.938 18.901 1.00 66.25 90 ILE A CA 1
ATOM 737 C C . ILE A 1 90 ? -23.301 -7.245 19.441 1.00 66.25 90 ILE A C 1
ATOM 739 O O . ILE A 1 90 ? -23.985 -7.284 20.462 1.00 66.25 90 ILE A O 1
ATOM 743 N N . LYS A 1 91 ? -22.937 -8.357 18.800 1.00 68.38 91 LYS A N 1
ATOM 744 C CA . LYS A 1 91 ? -23.301 -9.713 19.228 1.00 68.38 91 LYS A CA 1
ATOM 745 C C . LYS A 1 91 ? -22.392 -10.240 20.330 1.00 68.38 91 LYS A C 1
ATOM 747 O O . LYS A 1 91 ? -22.861 -10.851 21.285 1.00 68.38 91 LYS A O 1
ATOM 752 N N . SER A 1 92 ? -21.081 -10.047 20.195 1.00 64.25 92 SER A N 1
ATOM 753 C CA . SER A 1 92 ? -20.119 -10.460 21.221 1.00 64.25 92 SER A CA 1
ATOM 754 C C . SER A 1 92 ? -18.780 -9.747 21.067 1.00 64.25 92 SER A C 1
ATOM 756 O O . SER A 1 92 ? -18.380 -9.389 19.957 1.00 64.25 92 SER A O 1
ATOM 758 N N . ILE A 1 93 ? -18.069 -9.587 22.184 1.00 65.00 93 ILE A N 1
ATOM 759 C CA . ILE A 1 93 ? -16.728 -9.000 22.228 1.00 65.00 93 ILE A CA 1
ATOM 760 C C . ILE A 1 93 ? -15.774 -10.043 22.794 1.00 65.00 93 ILE A C 1
ATOM 762 O O . ILE A 1 93 ? -15.931 -10.495 23.930 1.00 65.00 93 ILE A O 1
ATOM 766 N N . LYS A 1 94 ? -14.756 -10.410 22.015 1.00 66.06 94 LYS A N 1
ATOM 767 C CA . LYS A 1 94 ? -13.694 -11.310 22.462 1.00 66.06 94 LYS A CA 1
ATOM 768 C C . LYS A 1 94 ? -12.406 -10.519 22.637 1.00 66.06 94 LYS A C 1
ATOM 770 O O . LYS A 1 94 ? -11.774 -10.099 21.667 1.00 66.06 94 LYS A O 1
ATOM 775 N N . VAL A 1 95 ? -12.010 -10.329 23.893 1.00 60.66 95 VAL A N 1
ATOM 776 C CA . VAL A 1 95 ? -10.764 -9.648 24.257 1.00 60.66 95 VAL A CA 1
ATOM 777 C C . VAL A 1 95 ? -9.690 -10.700 24.509 1.00 60.66 95 VAL A C 1
ATOM 779 O O . VAL A 1 95 ? -9.713 -11.393 25.526 1.00 60.66 95 VAL A O 1
ATOM 782 N N . LYS A 1 96 ? -8.728 -10.840 23.588 1.00 55.06 96 LYS A N 1
ATOM 783 C CA . LYS A 1 96 ? -7.551 -11.683 23.824 1.00 55.06 96 LYS A CA 1
ATOM 784 C C . LYS A 1 96 ? -6.455 -10.829 24.450 1.00 55.06 96 LYS A C 1
ATOM 786 O O . LYS A 1 96 ? -5.927 -9.923 23.803 1.00 55.06 96 LYS A O 1
ATOM 791 N N . LYS A 1 97 ? -6.093 -11.136 25.700 1.00 41.66 97 LYS A N 1
ATOM 792 C CA . LYS A 1 97 ? -4.986 -10.485 26.414 1.00 41.66 97 LYS A CA 1
ATOM 793 C C . LYS A 1 97 ? -3.712 -10.615 25.569 1.00 41.66 97 LYS A C 1
ATOM 795 O O . LYS A 1 97 ? -3.163 -11.706 25.448 1.00 41.66 97 LYS A O 1
ATOM 800 N N . GLY A 1 98 ? -3.293 -9.516 24.938 1.00 44.97 98 GLY A N 1
ATOM 801 C CA . GLY A 1 98 ? -2.005 -9.422 24.255 1.00 44.97 98 GLY A CA 1
ATOM 802 C C . GLY A 1 98 ? -1.987 -8.852 22.839 1.00 44.97 98 GLY A C 1
ATOM 803 O O . GLY A 1 98 ? -0.953 -8.286 22.501 1.00 44.97 98 GLY A O 1
ATOM 804 N N . SER A 1 99 ? -3.023 -8.952 21.988 1.00 50.84 99 SER A N 1
ATOM 805 C CA . SER A 1 99 ? -2.854 -8.445 20.599 1.00 50.84 99 SER A CA 1
ATOM 806 C C . SER A 1 99 ? -4.101 -8.184 19.749 1.00 50.84 99 SER A C 1
ATOM 808 O O . SER A 1 99 ? -3.969 -7.458 18.770 1.00 50.84 99 SER A O 1
ATOM 810 N N . ILE A 1 100 ? -5.272 -8.775 20.018 1.00 50.56 100 ILE A N 1
ATOM 811 C CA . ILE A 1 100 ? -6.395 -8.717 19.059 1.00 50.56 100 ILE A CA 1
ATOM 812 C C . ILE A 1 100 ? -7.732 -8.665 19.803 1.00 50.56 100 ILE A C 1
ATOM 814 O O . ILE A 1 100 ? -8.002 -9.509 20.662 1.00 50.56 100 ILE A O 1
ATOM 818 N N . ILE A 1 101 ? -8.561 -7.685 19.444 1.00 58.62 101 ILE A N 1
ATOM 819 C CA . ILE A 1 101 ? -9.969 -7.585 19.838 1.00 58.62 101 ILE A CA 1
ATOM 820 C C . ILE A 1 101 ? -10.795 -7.973 18.614 1.00 58.62 101 ILE A C 1
ATOM 822 O O . ILE A 1 101 ? -10.604 -7.415 17.536 1.00 58.62 101 ILE A O 1
ATOM 826 N N . GLN A 1 102 ? -11.678 -8.954 18.777 1.00 57.31 102 GLN A N 1
ATOM 827 C CA . GLN A 1 102 ? -12.654 -9.334 17.759 1.00 57.31 102 GLN A CA 1
ATOM 828 C C . GLN A 1 102 ? -14.037 -8.919 18.252 1.00 57.31 102 GLN A C 1
ATOM 830 O O . GLN A 1 102 ? -14.481 -9.382 19.306 1.00 57.31 102 GLN A O 1
ATOM 835 N N . VAL A 1 103 ? -14.688 -8.035 17.501 1.00 59.91 103 VAL A N 1
ATOM 836 C CA . VAL A 1 103 ? -16.087 -7.657 17.706 1.00 59.91 103 VAL A CA 1
ATOM 837 C C . VAL A 1 103 ? -16.892 -8.332 16.604 1.00 59.91 103 VAL A C 1
ATOM 839 O O . VAL A 1 103 ? -16.617 -8.115 15.427 1.00 59.91 103 VAL A O 1
ATOM 842 N N . SER A 1 104 ? -17.837 -9.192 16.981 1.00 63.69 104 SER A N 1
ATOM 843 C CA . SER A 1 104 ? -18.829 -9.727 16.044 1.00 63.69 104 SER A CA 1
ATOM 844 C C . SER A 1 104 ? -20.080 -8.876 16.131 1.00 63.69 104 SER A C 1
ATOM 846 O O . SER A 1 104 ? -20.613 -8.698 17.230 1.00 63.69 104 SER A O 1
ATOM 848 N N . THR A 1 105 ? -20.552 -8.398 14.987 1.00 55.38 105 THR A N 1
ATOM 849 C CA . THR A 1 105 ? -21.829 -7.700 14.859 1.00 55.38 105 THR A CA 1
ATOM 850 C C . THR A 1 105 ? -22.957 -8.672 14.499 1.00 55.38 105 THR A C 1
ATOM 852 O O . THR A 1 105 ? -22.694 -9.825 14.142 1.00 55.38 105 THR A O 1
ATOM 855 N N . TYR A 1 106 ? -24.210 -8.255 14.669 1.00 53.75 106 TYR A N 1
ATOM 856 C CA . TYR A 1 106 ? -25.341 -8.917 14.015 1.00 53.75 106 TYR A CA 1
ATOM 857 C C . TYR A 1 106 ? -25.354 -8.482 12.542 1.00 53.75 106 TYR A C 1
ATOM 859 O O . TYR A 1 106 ? -25.241 -7.286 12.278 1.00 53.75 106 TYR A O 1
ATOM 867 N N . ASP A 1 107 ? -25.395 -9.449 11.621 1.00 48.72 107 ASP A N 1
ATOM 868 C CA . ASP A 1 107 ? -25.594 -9.200 10.184 1.00 48.72 107 ASP A CA 1
ATOM 869 C C . ASP A 1 107 ? -26.995 -8.631 9.908 1.00 48.72 107 ASP A C 1
ATOM 871 O O . ASP A 1 107 ? -27.954 -9.091 10.580 1.00 48.72 107 ASP A O 1
#

Solvent-accessible surface area (backbone atoms only — not comparable to full-atom values): 5982 Å² total; per-residue (Å²): 116,81,49,76,50,81,50,102,70,37,36,40,37,38,45,88,66,32,37,38,50,52,56,54,62,66,59,50,51,52,51,52,45,53,54,20,51,52,36,31,51,49,16,51,50,22,51,60,45,25,78,76,67,67,45,59,68,55,28,52,54,20,44,55,50,11,52,54,24,45,52,54,39,55,56,51,73,72,55,83,82,83,46,66,46,50,52,92,45,54,70,47,77,47,79,48,96,87,83,54,75,50,75,42,60,66,132